Protein AF-A0A3C0U0M6-F1 (afdb_monomer_lite)

Radius of gyration: 13.79 Å; chains: 1; bounding box: 27×29×27 Å

pLDDT: mean 95.46, std 4.99, range [63.34, 98.5]

Secondary structure (DSSP, 8-state):
--TT---SSGGGS-HHHHHHHHHHHHHHHH-GGGGTTTTTT-------SS---

Structure (mmCIF, N/CA/C/O backbone):
data_AF-A0A3C0U0M6-F1
#
_entry.id   AF-A0A3C0U0M6-F1
#
loop_
_atom_site.group_PDB
_atom_site.id
_atom_site.type_symbol
_atom_site.label_atom_id
_atom_site.label_alt_id
_atom_site.label_comp_id
_atom_site.label_asym_id
_atom_site.label_entity_id
_atom_site.label_seq_id
_atom_site.pdbx_PDB_ins_code
_atom_site.Cartn_x
_atom_site.Cartn_y
_atom_site.Cartn_z
_atom_site.occupancy
_atom_site.B_iso_or_equiv
_atom_site.auth_seq_id
_atom_site.auth_comp_id
_atom_site.auth_asym_id
_atom_site.auth_atom_id
_atom_site.pdbx_PDB_model_num
ATOM 1 N N . MET A 1 1 ? -7.741 1.306 -11.123 1.00 63.34 1 MET A N 1
ATOM 2 C CA . MET A 1 1 ? -6.909 0.645 -12.153 1.00 63.34 1 MET A CA 1
ATOM 3 C C . MET A 1 1 ? -6.095 -0.536 -11.607 1.00 63.34 1 MET A C 1
ATOM 5 O O . MET A 1 1 ? -5.830 -1.451 -12.368 1.00 63.34 1 MET A O 1
ATOM 9 N N . LEU A 1 2 ? -5.737 -0.584 -10.312 1.00 87.56 2 LEU A N 1
ATOM 10 C CA . LEU A 1 2 ? -4.802 -1.593 -9.765 1.00 87.56 2 LEU A CA 1
ATOM 11 C C . LEU A 1 2 ? -5.452 -2.850 -9.140 1.00 87.56 2 LEU A C 1
ATOM 13 O O . LEU A 1 2 ? -4.781 -3.624 -8.460 1.00 87.56 2 LEU A O 1
ATOM 17 N N . THR A 1 3 ? -6.757 -3.071 -9.318 1.00 90.31 3 THR A N 1
ATOM 18 C CA . THR A 1 3 ? -7.467 -4.192 -8.676 1.00 90.31 3 THR A CA 1
ATOM 19 C C . THR A 1 3 ? -6.890 -5.542 -9.108 1.00 90.31 3 THR A C 1
ATOM 21 O O . THR A 1 3 ? -6.881 -5.860 -10.292 1.00 90.31 3 THR A O 1
ATOM 24 N N . GLY A 1 4 ? -6.441 -6.348 -8.140 1.00 91.12 4 GLY A N 1
ATOM 25 C CA . GLY A 1 4 ? -5.875 -7.679 -8.393 1.00 91.12 4 GLY A CA 1
ATOM 26 C C . GLY A 1 4 ? -4.434 -7.676 -8.912 1.00 91.12 4 GLY A C 1
ATOM 27 O O . GLY A 1 4 ? -3.924 -8.738 -9.257 1.00 91.12 4 GLY A O 1
ATOM 28 N N . ARG A 1 5 ? -3.771 -6.514 -8.967 1.00 93.19 5 ARG A N 1
ATOM 29 C CA . ARG A 1 5 ? -2.363 -6.408 -9.359 1.00 93.19 5 ARG A CA 1
ATOM 30 C C . ARG A 1 5 ? -1.449 -6.721 -8.172 1.00 93.19 5 ARG A C 1
ATOM 32 O O . ARG A 1 5 ? -1.721 -6.297 -7.050 1.00 93.19 5 ARG A O 1
ATOM 39 N N . HIS A 1 6 ? -0.354 -7.429 -8.431 1.00 95.25 6 HIS A N 1
ATOM 40 C CA . HIS A 1 6 ? 0.748 -7.581 -7.481 1.00 95.25 6 HIS A CA 1
ATOM 41 C C . HIS A 1 6 ? 1.745 -6.431 -7.659 1.00 95.25 6 HIS A C 1
ATOM 43 O O . HIS A 1 6 ? 2.002 -6.024 -8.788 1.00 95.25 6 HIS A O 1
ATOM 49 N N . VAL A 1 7 ? 2.287 -5.918 -6.552 1.00 94.75 7 VAL A N 1
ATOM 50 C CA . VAL A 1 7 ? 3.351 -4.904 -6.546 1.00 94.75 7 VAL A CA 1
ATOM 51 C C . VAL A 1 7 ? 4.516 -5.492 -5.764 1.00 94.75 7 VAL A C 1
ATOM 53 O O . VAL A 1 7 ? 4.420 -5.647 -4.547 1.00 94.75 7 VAL A O 1
ATOM 56 N N . ILE A 1 8 ? 5.563 -5.894 -6.477 1.00 95.81 8 ILE A N 1
ATOM 57 C CA . ILE A 1 8 ? 6.765 -6.515 -5.913 1.00 95.81 8 ILE A CA 1
ATOM 58 C C . ILE A 1 8 ? 7.892 -5.486 -5.852 1.00 95.81 8 ILE A C 1
ATOM 60 O O . ILE A 1 8 ? 8.615 -5.427 -4.859 1.00 95.81 8 ILE A O 1
ATOM 64 N N . GLU A 1 9 ? 7.995 -4.631 -6.871 1.00 96.31 9 GLU A N 1
ATOM 65 C CA . GLU A 1 9 ? 8.963 -3.540 -6.927 1.00 96.31 9 GLU A CA 1
ATOM 66 C C . GLU A 1 9 ? 8.380 -2.277 -7.591 1.00 96.31 9 GLU A C 1
ATOM 68 O O . GLU A 1 9 ? 7.408 -2.360 -8.340 1.00 96.31 9 GLU A O 1
ATOM 73 N N . PRO A 1 10 ? 8.954 -1.078 -7.363 1.00 93.81 10 PRO A N 1
ATOM 74 C CA . PRO A 1 10 ? 8.426 0.165 -7.937 1.00 93.81 10 PRO A CA 1
ATOM 75 C C . PRO A 1 10 ? 8.373 0.182 -9.471 1.00 93.81 10 PRO A C 1
ATOM 77 O O . PRO A 1 10 ? 7.509 0.842 -10.041 1.00 93.81 10 PRO A O 1
ATOM 80 N N . GLY A 1 11 ? 9.272 -0.554 -10.136 1.00 95.88 11 GLY A N 1
ATOM 81 C CA . GLY A 1 11 ? 9.297 -0.691 -11.596 1.00 95.88 11 GLY A CA 1
ATOM 82 C C . GLY A 1 11 ? 8.070 -1.400 -12.176 1.00 95.88 11 GLY A C 1
ATOM 83 O O . GLY A 1 11 ? 7.821 -1.289 -13.375 1.00 95.88 11 GLY A O 1
ATOM 84 N N . ASP A 1 12 ? 7.268 -2.061 -11.333 1.00 95.56 12 ASP A N 1
ATOM 85 C CA . ASP A 1 12 ? 5.984 -2.635 -11.729 1.00 95.56 12 ASP A CA 1
ATOM 86 C C . ASP A 1 12 ? 4.952 -1.564 -12.086 1.00 95.56 12 ASP A C 1
ATOM 88 O O . ASP A 1 12 ? 3.925 -1.904 -12.668 1.00 95.56 12 ASP A O 1
ATOM 92 N N . LEU A 1 13 ? 5.173 -0.297 -11.727 1.00 96.44 13 LEU A N 1
ATOM 93 C CA . LEU A 1 13 ? 4.243 0.810 -11.924 1.00 96.44 13 LEU A CA 1
ATOM 94 C C . LEU A 1 13 ? 4.802 1.813 -12.935 1.00 96.44 13 LEU A C 1
ATOM 96 O O . LEU A 1 13 ? 5.995 2.113 -12.968 1.00 96.44 13 LEU A O 1
ATOM 100 N N . SER A 1 14 ? 3.920 2.383 -13.750 1.00 96.69 14 SER A N 1
ATOM 101 C CA .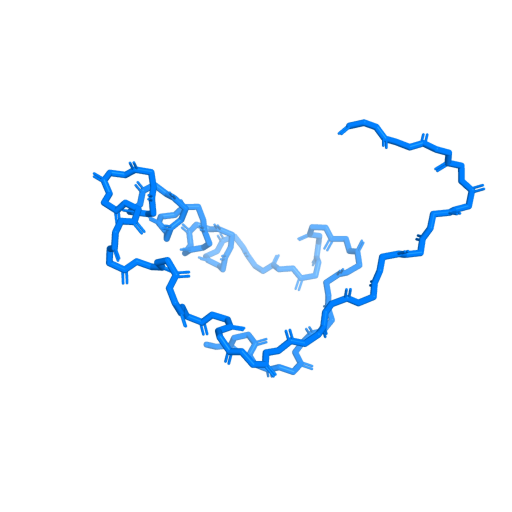 SER A 1 14 ? 4.264 3.566 -14.539 1.00 96.69 14 SER A CA 1
ATOM 102 C C . SER A 1 14 ? 4.367 4.806 -13.646 1.00 96.69 14 SER A C 1
ATOM 104 O O . SER A 1 14 ? 3.771 4.866 -12.571 1.00 96.69 14 SER A O 1
ATOM 106 N N . VAL A 1 15 ? 5.071 5.839 -14.119 1.00 97.38 15 VAL A N 1
ATOM 107 C CA . VAL A 1 15 ? 5.185 7.124 -13.402 1.00 97.38 15 VAL A CA 1
ATOM 108 C C . VAL A 1 15 ? 3.805 7.705 -13.073 1.00 97.38 15 VAL A C 1
ATOM 110 O O . VAL A 1 15 ? 3.574 8.116 -11.944 1.00 97.38 15 VAL A O 1
ATOM 113 N N . ALA A 1 16 ? 2.859 7.648 -14.014 1.00 97.25 16 ALA A N 1
ATOM 114 C CA . ALA A 1 16 ? 1.502 8.147 -13.797 1.00 97.25 16 ALA A CA 1
ATOM 115 C C . ALA A 1 16 ? 0.753 7.377 -12.694 1.00 97.25 16 ALA A C 1
ATOM 117 O O . ALA A 1 16 ? 0.036 7.975 -11.900 1.00 97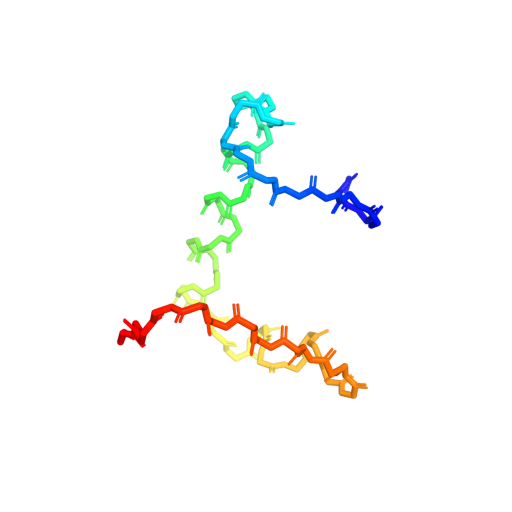.25 16 ALA A O 1
ATOM 118 N N . GLU A 1 17 ? 0.935 6.056 -12.608 1.00 97.06 17 GLU A N 1
ATOM 119 C CA . GLU A 1 17 ? 0.320 5.248 -11.548 1.00 97.06 17 GLU A CA 1
ATOM 120 C C . GLU A 1 17 ? 0.927 5.553 -10.176 1.00 97.06 17 GLU A C 1
ATOM 122 O O . GLU A 1 17 ? 0.208 5.567 -9.178 1.00 97.06 17 GLU A O 1
ATOM 127 N N . ILE A 1 18 ? 2.235 5.819 -10.120 1.00 96.81 18 ILE A N 1
ATOM 128 C CA . ILE A 1 18 ? 2.901 6.270 -8.893 1.00 96.81 18 ILE A CA 1
ATOM 129 C C . ILE A 1 18 ? 2.332 7.627 -8.464 1.00 96.81 18 ILE A C 1
ATOM 131 O O . ILE A 1 18 ? 1.958 7.782 -7.302 1.00 96.81 18 ILE A O 1
ATOM 135 N N . ASP A 1 19 ? 2.204 8.573 -9.396 1.00 97.50 19 ASP A N 1
ATOM 136 C CA . ASP A 1 19 ? 1.631 9.894 -9.123 1.00 97.50 19 ASP A CA 1
ATOM 137 C C . ASP A 1 19 ? 0.188 9.788 -8.599 1.00 97.50 19 ASP A C 1
ATOM 139 O O . ASP A 1 19 ? -0.167 10.449 -7.623 1.00 97.50 19 ASP A O 1
ATOM 143 N N . GLU A 1 20 ? -0.637 8.907 -9.175 1.00 96.88 20 GLU A N 1
ATOM 144 C CA . GLU A 1 20 ? -2.000 8.642 -8.696 1.00 96.88 20 GLU A CA 1
ATOM 145 C C . GLU A 1 20 ? -2.030 8.071 -7.266 1.00 96.88 20 GLU A C 1
ATOM 147 O O . GLU A 1 20 ? -2.852 8.499 -6.450 1.00 96.88 20 GLU A O 1
ATOM 152 N N . ILE A 1 21 ? -1.142 7.123 -6.936 1.00 96.19 21 ILE A N 1
ATOM 153 C CA . ILE A 1 21 ? -1.042 6.551 -5.581 1.00 96.19 21 ILE A CA 1
ATOM 154 C C . ILE A 1 21 ? -0.622 7.628 -4.576 1.00 96.19 21 ILE A C 1
ATOM 156 O O . ILE A 1 21 ? -1.216 7.726 -3.500 1.00 96.19 21 ILE A O 1
ATOM 160 N N . CYS A 1 22 ? 0.373 8.447 -4.922 1.00 97.25 22 CYS A N 1
ATOM 161 C CA . CYS A 1 22 ? 0.851 9.537 -4.074 1.00 97.25 22 CYS A CA 1
ATOM 162 C C . CYS A 1 22 ? -0.242 10.588 -3.841 1.00 97.25 22 CYS A C 1
ATOM 164 O O . CYS A 1 22 ? -0.493 10.961 -2.696 1.00 97.25 22 CYS A O 1
ATOM 166 N N . ALA A 1 23 ? -0.961 10.994 -4.890 1.00 97.94 23 ALA A N 1
ATOM 167 C CA . ALA A 1 23 ? -2.079 11.926 -4.769 1.00 97.94 23 ALA A CA 1
ATOM 168 C C . ALA A 1 23 ? -3.203 11.370 -3.873 1.00 97.94 23 ALA A C 1
ATOM 170 O O . ALA A 1 23 ? -3.763 12.095 -3.048 1.00 97.94 23 ALA A O 1
ATOM 171 N N . LEU A 1 24 ? -3.520 10.073 -3.983 1.00 97.00 24 LEU A N 1
ATOM 172 C CA . LEU A 1 24 ? -4.484 9.428 -3.088 1.00 97.00 24 LEU A CA 1
ATOM 173 C C . LEU A 1 24 ? -3.985 9.416 -1.635 1.00 97.00 24 LEU A C 1
ATOM 175 O O . LEU A 1 24 ? -4.760 9.702 -0.722 1.00 97.00 24 LEU A O 1
ATOM 179 N N . ALA A 1 25 ? -2.702 9.129 -1.407 1.00 97.81 25 ALA A N 1
ATOM 180 C CA . ALA A 1 25 ? -2.110 9.157 -0.071 1.00 97.81 25 ALA A CA 1
ATOM 181 C C . ALA A 1 25 ? -2.208 10.556 0.566 1.00 97.81 25 ALA A C 1
ATOM 183 O O . ALA A 1 25 ? -2.610 10.674 1.724 1.00 97.81 25 ALA A O 1
ATOM 184 N N . GLU A 1 26 ? -1.937 11.620 -0.193 1.00 98.50 26 GLU A N 1
ATOM 185 C CA . GLU A 1 26 ? -2.116 13.005 0.262 1.00 98.50 26 GLU A CA 1
ATOM 186 C C . GLU A 1 26 ? -3.569 13.296 0.664 1.00 98.50 26 GLU A C 1
ATOM 188 O O . GLU A 1 26 ? -3.826 13.880 1.719 1.00 98.50 26 GLU A O 1
ATOM 193 N N . GLN A 1 27 ? -4.543 12.827 -0.120 1.00 98.25 27 GLN A N 1
ATOM 194 C CA . GLN A 1 27 ? -5.962 12.975 0.216 1.00 98.25 27 GLN A CA 1
ATOM 195 C C . GLN A 1 27 ? -6.345 12.222 1.498 1.00 98.25 27 GLN A C 1
ATOM 197 O O . GLN A 1 27 ? -7.134 12.734 2.297 1.00 98.25 27 GLN A O 1
ATOM 202 N N . MET A 1 28 ? -5.779 11.030 1.720 1.00 98.12 28 MET A N 1
ATOM 203 C CA . MET A 1 28 ? -5.990 10.253 2.945 1.00 98.12 28 MET A CA 1
ATOM 204 C C . MET A 1 28 ? -5.397 10.947 4.176 1.00 98.12 28 MET A C 1
ATOM 206 O O . MET A 1 28 ? -6.002 10.898 5.245 1.00 98.12 28 MET A O 1
ATOM 210 N N . ILE A 1 29 ? -4.258 11.633 4.026 1.00 97.88 29 ILE A N 1
ATOM 211 C CA . ILE A 1 29 ? -3.651 12.444 5.092 1.00 97.88 29 ILE A CA 1
ATOM 212 C C . ILE A 1 29 ? -4.551 13.635 5.448 1.00 97.88 29 ILE A C 1
ATOM 214 O O . ILE A 1 29 ? -4.766 13.910 6.627 1.00 97.88 29 ILE A O 1
ATOM 218 N N . VAL A 1 30 ? -5.095 14.332 4.444 1.00 98.44 30 VAL A N 1
ATOM 219 C CA . VAL A 1 30 ? -5.953 15.513 4.651 1.00 98.44 30 VAL A CA 1
ATOM 220 C C . VAL A 1 30 ? -7.285 15.149 5.314 1.00 98.44 30 VAL A C 1
ATOM 222 O O . VAL A 1 30 ? -7.785 15.911 6.141 1.00 98.44 30 VAL A O 1
ATOM 225 N N . ASN A 1 31 ? -7.879 14.005 4.964 1.00 97.81 31 ASN A N 1
ATOM 226 C CA . ASN A 1 31 ? -9.178 13.591 5.493 1.00 97.81 31 ASN A CA 1
ATOM 227 C C . ASN A 1 31 ? -9.240 12.078 5.780 1.00 97.81 31 ASN A C 1
ATOM 229 O O . ASN A 1 31 ? -9.895 11.333 5.047 1.00 97.81 31 ASN A O 1
ATOM 233 N N . PRO A 1 32 ? -8.617 11.607 6.872 1.00 97.69 32 PRO A N 1
ATOM 234 C CA . PRO A 1 32 ? -8.553 10.180 7.189 1.00 97.69 32 PRO A CA 1
ATOM 235 C C . PRO A 1 32 ? -9.930 9.563 7.477 1.00 97.69 32 PRO A C 1
ATOM 237 O O . PRO A 1 32 ? -10.152 8.390 7.177 1.00 97.69 32 PRO A O 1
ATOM 240 N N . VAL A 1 33 ? -10.881 10.349 7.998 1.00 98.12 33 VAL A N 1
ATOM 241 C CA . VAL A 1 33 ? -12.241 9.884 8.331 1.00 98.12 33 VAL A CA 1
ATOM 242 C C . VAL A 1 33 ? -12.972 9.372 7.090 1.00 98.12 33 VAL A C 1
ATOM 244 O O . VAL A 1 33 ? -13.663 8.359 7.156 1.00 98.12 33 VAL A O 1
ATOM 247 N N . SER A 1 34 ? -12.781 10.009 5.932 1.00 97.88 34 SER A N 1
ATOM 248 C CA . SER A 1 34 ? -13.399 9.556 4.680 1.00 97.88 34 SER A CA 1
ATOM 249 C C . SER A 1 34 ? -12.877 8.207 4.178 1.00 97.88 34 SER A C 1
ATOM 251 O O . SER A 1 34 ? -13.559 7.569 3.379 1.00 97.88 34 SER A O 1
ATOM 253 N N . TYR A 1 35 ? -11.714 7.751 4.654 1.00 97.69 35 TYR A N 1
ATOM 254 C CA . TYR A 1 35 ? -11.081 6.511 4.200 1.00 97.69 35 TYR A CA 1
ATOM 255 C C . TYR A 1 35 ? -10.993 5.423 5.280 1.00 97.69 35 TYR A C 1
ATOM 257 O O . TYR A 1 35 ? -10.560 4.312 4.985 1.00 97.69 35 TYR A O 1
ATOM 265 N N . GLN A 1 36 ? -11.429 5.692 6.513 1.00 96.81 36 GLN A N 1
ATOM 266 C CA . GLN A 1 36 ? -11.219 4.800 7.664 1.00 96.81 36 GLN A CA 1
ATOM 267 C C . GLN A 1 36 ? -11.802 3.381 7.484 1.00 96.81 36 GLN A C 1
ATOM 269 O O . GLN A 1 36 ? -11.271 2.414 8.023 1.00 96.81 36 GLN A O 1
ATOM 274 N N . ASP A 1 37 ? -12.882 3.247 6.707 1.00 97.75 37 ASP A N 1
ATOM 275 C CA . ASP A 1 37 ? -13.651 2.004 6.568 1.00 97.75 37 ASP A CA 1
ATOM 276 C C . ASP A 1 37 ? -13.496 1.338 5.188 1.00 97.75 37 ASP A C 1
ATOM 278 O O . ASP A 1 37 ? -14.163 0.339 4.905 1.00 97.75 37 ASP A O 1
ATOM 282 N N . VAL A 1 38 ? -12.612 1.838 4.313 1.00 96.38 38 VAL A N 1
ATOM 283 C CA . VAL A 1 38 ? -12.485 1.335 2.924 1.00 96.38 38 VAL A CA 1
ATOM 284 C C . VAL A 1 38 ? -12.050 -0.131 2.848 1.00 96.38 38 VAL A C 1
ATOM 286 O O . VAL A 1 38 ? -12.414 -0.841 1.913 1.00 96.38 38 VAL A O 1
ATOM 289 N N . CYS A 1 39 ? -11.328 -0.611 3.863 1.00 95.81 39 CYS A N 1
ATOM 290 C CA . CYS A 1 39 ? -10.882 -2.001 3.981 1.00 95.81 39 CYS A CA 1
ATOM 291 C C . CYS A 1 39 ? -11.734 -2.833 4.955 1.00 95.81 39 CYS A C 1
ATOM 293 O O . CYS A 1 39 ? -11.332 -3.936 5.334 1.00 95.81 39 CYS A O 1
ATOM 295 N N . ARG A 1 40 ? -12.906 -2.344 5.386 1.00 98.06 40 ARG A N 1
ATOM 296 C CA . ARG A 1 40 ? -13.734 -3.030 6.387 1.00 98.06 40 ARG A CA 1
ATOM 297 C C . ARG A 1 40 ? -14.101 -4.448 5.935 1.00 98.06 40 ARG A C 1
ATOM 299 O O . ARG A 1 40 ? -14.629 -4.660 4.845 1.00 98.06 40 ARG A O 1
ATOM 306 N N . GLY A 1 41 ? -13.820 -5.427 6.797 1.00 97.94 41 GLY A N 1
ATOM 307 C CA . GLY A 1 41 ? -14.064 -6.850 6.532 1.00 97.94 41 GLY A CA 1
ATOM 308 C C . GLY A 1 41 ? -13.010 -7.541 5.657 1.00 97.94 41 GLY A C 1
ATOM 309 O O . GLY A 1 41 ? -13.194 -8.705 5.307 1.00 97.94 41 GLY A O 1
ATOM 310 N N . LYS A 1 42 ? -11.914 -6.863 5.292 1.00 96.56 42 LYS A N 1
ATOM 311 C CA . LYS A 1 42 ? -10.761 -7.477 4.619 1.00 96.56 42 LYS A CA 1
ATOM 312 C C . LYS A 1 42 ? -9.732 -7.959 5.643 1.00 96.56 42 LYS A C 1
ATOM 314 O O . LYS A 1 42 ? -9.584 -7.366 6.707 1.00 96.56 42 LYS A O 1
ATOM 319 N N . ILE A 1 43 ? -9.014 -9.027 5.300 1.00 97.31 43 ILE A N 1
ATOM 320 C CA . ILE A 1 43 ? -7.907 -9.575 6.092 1.00 97.31 43 ILE A CA 1
ATOM 321 C C . ILE A 1 43 ? -6.627 -9.406 5.272 1.00 97.31 43 ILE A C 1
ATOM 323 O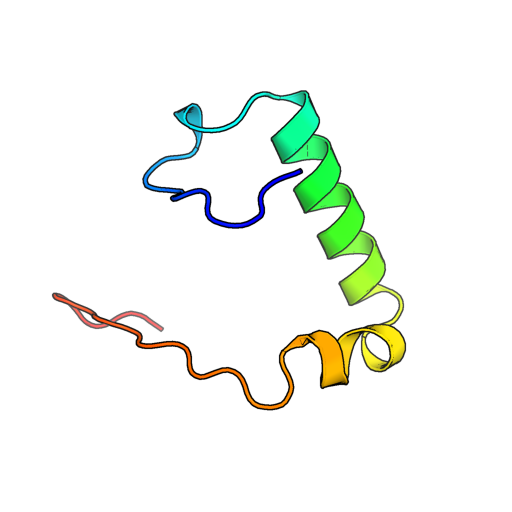 O . ILE A 1 43 ? -6.584 -9.832 4.118 1.00 97.31 4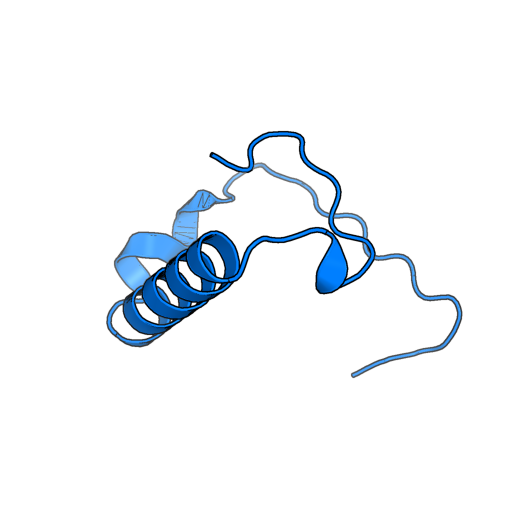3 ILE A O 1
ATOM 327 N N . LEU A 1 44 ? -5.604 -8.790 5.867 1.00 96.38 44 LEU A N 1
ATOM 328 C CA . LEU A 1 44 ? -4.269 -8.647 5.287 1.00 96.38 44 LEU A CA 1
ATOM 329 C C . LEU A 1 44 ? -3.293 -9.533 6.066 1.00 96.38 44 LEU A C 1
ATOM 331 O O . LEU A 1 44 ? -3.102 -9.333 7.263 1.00 96.38 44 LEU A O 1
ATOM 335 N N . ALA A 1 45 ? -2.688 -10.509 5.393 1.00 96.75 45 ALA A N 1
ATOM 336 C CA . ALA A 1 45 ? -1.611 -11.306 5.969 1.00 96.75 45 ALA A CA 1
ATOM 337 C C . ALA A 1 45 ? -0.276 -10.571 5.795 1.00 96.75 45 ALA A C 1
ATOM 339 O O . ALA A 1 45 ? 0.066 -10.175 4.681 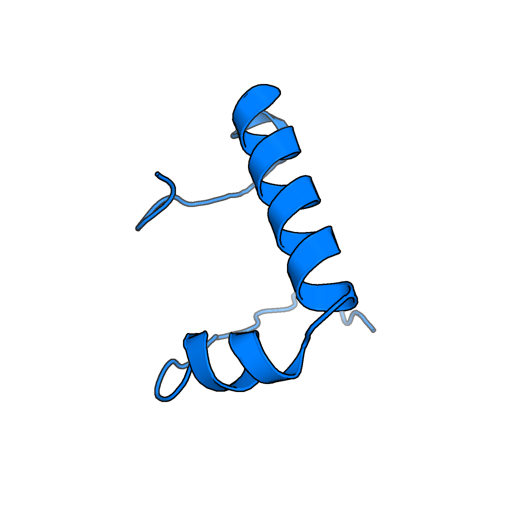1.00 96.75 45 ALA A O 1
ATOM 340 N N . THR A 1 46 ? 0.480 -10.414 6.880 1.00 95.00 46 THR A N 1
ATOM 341 C CA . THR A 1 46 ? 1.812 -9.803 6.869 1.00 95.00 46 THR A CA 1
ATOM 342 C C . THR A 1 46 ? 2.861 -10.861 7.206 1.00 95.00 46 THR A C 1
ATOM 344 O O . THR A 1 46 ? 2.880 -11.426 8.298 1.00 95.00 46 THR A O 1
ATOM 347 N N . LEU A 1 47 ? 3.705 -11.186 6.225 1.00 94.94 47 LEU A N 1
ATOM 348 C CA . LEU A 1 47 ? 4.727 -12.225 6.333 1.00 94.94 47 LEU A CA 1
ATOM 349 C C . LEU A 1 47 ? 6.103 -11.563 6.333 1.00 94.94 47 LEU A C 1
ATOM 351 O O . LEU A 1 47 ? 6.506 -10.968 5.337 1.00 94.94 47 LEU A O 1
ATOM 355 N N . PHE A 1 48 ? 6.813 -11.682 7.448 1.00 95.38 48 PHE A N 1
ATOM 356 C CA . PHE A 1 48 ? 8.138 -11.106 7.640 1.00 95.38 48 PHE A CA 1
ATOM 357 C C . PHE A 1 48 ? 9.155 -12.229 7.825 1.00 95.38 48 PHE A C 1
ATOM 359 O O . PHE A 1 48 ? 9.008 -13.051 8.729 1.00 95.38 48 PHE A O 1
ATOM 366 N N . PHE A 1 49 ? 10.174 -12.273 6.963 1.00 95.69 49 PHE A N 1
ATOM 367 C CA . PHE A 1 49 ? 11.323 -13.162 7.165 1.00 95.69 49 PHE A CA 1
ATOM 368 C C . PHE A 1 49 ? 12.220 -12.639 8.295 1.00 95.69 49 PHE A C 1
ATOM 370 O O . PHE A 1 49 ? 12.631 -13.395 9.170 1.00 95.69 49 PHE A O 1
ATOM 377 N N . GLU A 1 50 ? 12.442 -11.326 8.307 1.00 96.56 50 GLU A N 1
ATOM 378 C CA . GLU A 1 50 ? 13.127 -10.585 9.364 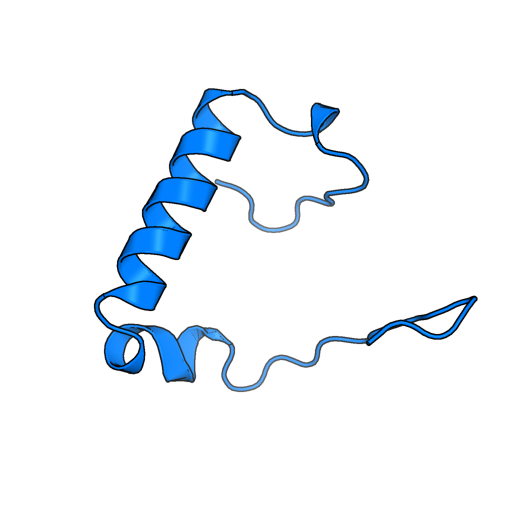1.00 96.56 50 GLU A CA 1
ATOM 379 C C . GLU A 1 50 ? 12.171 -9.539 9.958 1.00 96.56 50 GLU A C 1
ATOM 381 O O . GLU A 1 50 ? 11.330 -9.005 9.228 1.00 96.56 50 GLU A O 1
ATOM 386 N N . PRO A 1 51 ? 12.260 -9.234 11.265 1.00 93.94 51 PRO A N 1
ATOM 387 C CA . PRO A 1 51 ? 11.385 -8.254 11.902 1.00 93.94 51 PRO A CA 1
ATOM 388 C C . PRO A 1 51 ? 11.573 -6.844 11.316 1.00 93.94 51 PRO A C 1
ATOM 390 O O . PRO A 1 51 ? 12.690 -6.421 11.028 1.00 93.94 51 PRO A O 1
ATOM 393 N N . SER A 1 52 ? 10.474 -6.095 11.203 1.00 91.38 52 SER A N 1
ATOM 394 C CA . SER A 1 52 ? 10.429 -4.698 10.749 1.00 91.38 52 SER A CA 1
ATOM 395 C C . SER A 1 52 ? 9.456 -3.910 11.639 1.00 91.38 52 SER A C 1
ATOM 397 O O . SER A 1 52 ? 8.458 -4.476 12.089 1.00 91.38 52 SER A O 1
ATOM 399 N N . THR A 1 53 ? 9.787 -2.653 11.958 1.00 91.50 53 THR A N 1
ATOM 400 C CA . THR A 1 53 ? 8.944 -1.714 12.732 1.00 91.50 53 THR A CA 1
ATOM 401 C C . THR A 1 53 ? 8.402 -0.653 11.796 1.00 91.50 53 THR A C 1
ATOM 403 O O . THR A 1 53 ? 7.167 -0.474 11.781 1.00 91.50 53 THR A O 1
#

Sequence (53 aa):
MLTGRHVIEPGDLSVAEIDEICALAEQMIVNPVSYQDVCRGKILATLFFEPST

Foldseek 3Di:
DCPPHDPPDPVVDDPVVVVVVVVVVVVCVVPVVVVVCVCPPHDDDDDDPDDDD